Protein AF-A0A948C699-F1 (afdb_monomer_lite)

Sequence (175 aa):
MPLQRIGKEYSLTRERIRQIETQALMRFRRLIVGNEIYMEVLNEAKKILDSHGGFLREDILISKMVNKNIFKFSKQEIKLILVSDFDVTYLKRNKYLDKSFYLEPLYEDMLTKMVLVIAAYFEKRAKSQDLYEFIGYMKDSFAKDYKDVHYLKNDLFYVNFFESIREISVFDGKI

Structure (mmCIF, N/CA/C/O backbone):
data_AF-A0A948C699-F1
#
_entry.id   AF-A0A948C699-F1
#
loop_
_atom_site.group_PDB
_atom_site.id
_atom_site.type_symbol
_atom_site.label_atom_id
_atom_site.label_alt_id
_atom_site.label_comp_id
_atom_site.label_asym_id
_atom_site.label_entity_id
_atom_site.label_seq_id
_atom_site.pdbx_PDB_ins_code
_atom_site.Cartn_x
_atom_site.Cartn_y
_atom_site.Cartn_z
_atom_site.occupancy
_atom_site.B_iso_or_equiv
_atom_site.auth_seq_id
_atom_site.auth_comp_id
_atom_site.auth_asym_id
_atom_site.auth_atom_id
_atom_site.pdbx_PDB_model_num
ATOM 1 N N . MET A 1 1 ? -7.039 7.845 -16.434 1.00 48.16 1 MET A N 1
ATOM 2 C CA . MET A 1 1 ? -7.937 7.030 -17.279 1.00 48.16 1 MET A CA 1
ATOM 3 C C . MET A 1 1 ? -7.743 7.386 -18.756 1.00 48.16 1 MET A C 1
ATOM 5 O O . MET A 1 1 ? -8.454 8.260 -19.232 1.00 48.16 1 MET A O 1
ATOM 9 N N . PRO A 1 2 ? -6.783 6.766 -19.469 1.00 59.81 2 PRO A N 1
ATOM 10 C CA . PRO A 1 2 ? -6.605 6.966 -20.918 1.00 59.81 2 PRO A CA 1
ATOM 11 C C . PRO A 1 2 ? -7.184 5.819 -21.779 1.00 59.81 2 PRO A C 1
ATOM 13 O O . PRO A 1 2 ? -7.836 6.070 -22.786 1.00 59.81 2 PRO A O 1
ATOM 16 N N . LEU A 1 3 ? -7.043 4.557 -21.354 1.00 57.81 3 LEU A N 1
ATOM 17 C CA . LEU A 1 3 ? -7.300 3.378 -22.203 1.00 57.81 3 LEU A CA 1
ATOM 18 C C . LEU A 1 3 ? -8.780 3.096 -22.512 1.00 57.81 3 LEU A C 1
ATOM 20 O O . LEU A 1 3 ? -9.092 2.586 -23.581 1.00 57.81 3 LEU A O 1
ATOM 24 N N . GLN A 1 4 ? -9.715 3.494 -21.643 1.00 60.81 4 GLN A N 1
ATOM 25 C CA . GLN A 1 4 ? -11.153 3.397 -21.945 1.00 60.81 4 GLN A CA 1
ATOM 26 C C . GLN A 1 4 ? -11.598 4.327 -23.081 1.00 60.81 4 GLN A C 1
ATOM 28 O O . GLN A 1 4 ? -12.565 4.011 -23.767 1.00 60.81 4 GLN A O 1
ATOM 33 N N . ARG A 1 5 ? -10.926 5.472 -23.270 1.00 63.47 5 ARG A N 1
ATOM 34 C CA . ARG A 1 5 ? -11.235 6.395 -24.374 1.00 63.47 5 ARG A CA 1
ATOM 35 C C . ARG A 1 5 ? -10.766 5.808 -25.702 1.00 63.47 5 ARG A C 1
ATOM 37 O O . ARG A 1 5 ? -11.564 5.717 -26.624 1.00 63.47 5 ARG A O 1
ATOM 44 N N . ILE A 1 6 ? -9.544 5.276 -25.719 1.00 63.09 6 ILE A N 1
ATOM 45 C CA . ILE A 1 6 ? -8.982 4.527 -26.851 1.00 63.09 6 ILE A CA 1
ATOM 46 C C . ILE A 1 6 ? -9.883 3.331 -27.189 1.00 63.09 6 ILE A C 1
ATOM 48 O O . ILE A 1 6 ? -10.255 3.126 -28.335 1.00 63.09 6 ILE A O 1
ATOM 52 N N . GLY A 1 7 ? -10.342 2.576 -26.189 1.00 61.78 7 GLY A N 1
ATOM 53 C CA . GLY A 1 7 ? -11.255 1.460 -26.428 1.00 61.78 7 GLY A CA 1
ATOM 54 C C . GLY A 1 7 ? -12.555 1.847 -27.138 1.00 61.78 7 GLY A C 1
ATOM 55 O O . GLY A 1 7 ? -13.044 1.072 -27.949 1.00 61.78 7 GLY A O 1
ATOM 56 N N . LYS A 1 8 ? -13.089 3.051 -26.898 1.00 68.56 8 LYS A N 1
ATOM 57 C CA . LYS A 1 8 ? -14.262 3.544 -27.634 1.00 68.56 8 LYS A CA 1
ATOM 58 C C . LYS A 1 8 ? -13.930 3.899 -29.084 1.00 68.56 8 LYS A C 1
ATOM 60 O O . LYS A 1 8 ? -14.715 3.560 -29.958 1.00 68.56 8 LYS A O 1
ATOM 65 N N . GLU A 1 9 ? -12.781 4.527 -29.337 1.00 76.94 9 GLU A N 1
ATOM 66 C CA . GLU A 1 9 ? -12.325 4.858 -30.699 1.00 76.94 9 GLU A CA 1
ATOM 67 C C . GLU A 1 9 ? -12.076 3.605 -31.548 1.00 76.94 9 GLU A C 1
ATOM 69 O O . GLU A 1 9 ? -12.431 3.573 -32.721 1.00 76.94 9 GLU A O 1
ATOM 74 N N . TYR A 1 10 ? -11.537 2.542 -30.946 1.00 77.50 10 TYR A N 1
ATOM 75 C CA . TYR A 1 10 ? -11.226 1.285 -31.637 1.00 77.50 10 TYR A CA 1
ATOM 76 C C . TYR A 1 10 ? -12.320 0.208 -31.502 1.00 77.50 10 TYR A C 1
ATOM 78 O O . TYR A 1 10 ? -12.080 -0.950 -31.839 1.00 77.50 10 TYR A O 1
ATOM 86 N N . SER A 1 11 ? -13.512 0.551 -30.992 1.00 80.38 11 SER A N 1
ATOM 87 C CA . SER A 1 11 ? -14.618 -0.398 -30.736 1.00 80.38 11 SER A CA 1
ATOM 88 C C . SER A 1 11 ? -14.215 -1.640 -29.918 1.00 80.38 11 SER A C 1
ATOM 90 O O . SER A 1 11 ? -14.735 -2.740 -30.103 1.00 80.38 11 SER A O 1
ATOM 92 N N . LEU A 1 12 ? -13.271 -1.479 -28.991 1.00 81.12 12 LEU A N 1
ATOM 93 C CA . LEU A 1 12 ? -12.781 -2.544 -28.123 1.00 81.12 12 LEU A CA 1
ATOM 94 C C . LEU A 1 12 ? -13.636 -2.653 -26.859 1.00 81.12 12 LEU A C 1
ATOM 96 O O . LEU A 1 12 ? -13.941 -1.666 -26.184 1.00 81.12 12 LEU A O 1
ATOM 100 N N . THR A 1 13 ? -13.959 -3.887 -26.479 1.00 85.50 13 THR A N 1
ATOM 101 C CA . THR A 1 13 ? -14.645 -4.163 -25.213 1.00 85.50 13 THR A CA 1
ATOM 102 C C . THR A 1 13 ? -13.733 -3.873 -24.018 1.00 85.50 13 THR A C 1
ATOM 104 O O . THR A 1 13 ? -12.506 -3.938 -24.112 1.00 85.50 13 THR A O 1
ATOM 107 N N . ARG A 1 14 ? -14.325 -3.608 -22.843 1.00 81.62 14 ARG A N 1
ATOM 108 C CA . ARG A 1 14 ? -13.559 -3.445 -21.590 1.00 81.62 14 ARG A CA 1
ATOM 109 C C . ARG A 1 14 ? -12.670 -4.652 -21.292 1.00 81.62 14 ARG A C 1
ATOM 111 O O . ARG A 1 14 ? -11.540 -4.477 -20.848 1.00 81.62 14 ARG A O 1
ATOM 118 N N . GLU A 1 15 ? -13.170 -5.854 -21.567 1.00 82.81 15 GLU A N 1
ATOM 119 C CA . GLU A 1 15 ? -12.400 -7.084 -21.396 1.00 82.81 15 GLU A CA 1
ATOM 120 C C . GLU A 1 15 ? -11.206 -7.132 -22.353 1.00 82.81 15 GLU A C 1
ATOM 122 O O . GLU A 1 15 ? -10.095 -7.463 -21.944 1.00 82.81 15 GLU A O 1
ATOM 127 N N . ARG A 1 16 ? -11.383 -6.698 -23.606 1.00 84.69 16 ARG A N 1
ATOM 128 C CA . ARG A 1 16 ? -10.276 -6.630 -24.560 1.00 84.69 16 ARG A CA 1
ATOM 129 C C . ARG A 1 16 ? -9.199 -5.632 -24.132 1.00 84.69 16 ARG A C 1
ATOM 131 O O . ARG A 1 16 ? -8.015 -5.940 -24.240 1.00 84.69 16 ARG A O 1
ATOM 138 N N . ILE A 1 17 ? -9.592 -4.477 -23.595 1.00 84.56 17 ILE A N 1
ATOM 139 C CA . ILE A 1 17 ? -8.654 -3.492 -23.030 1.00 84.56 17 ILE A CA 1
ATOM 140 C C . ILE A 1 17 ? -7.865 -4.110 -21.867 1.00 84.56 17 ILE A C 1
ATOM 142 O O . ILE A 1 17 ? -6.640 -4.016 -21.843 1.00 84.56 17 ILE A O 1
ATOM 146 N N . ARG A 1 18 ? -8.543 -4.808 -20.947 1.00 84.19 18 ARG A N 1
ATOM 147 C CA . ARG A 1 18 ? -7.909 -5.483 -19.802 1.00 84.19 18 ARG A CA 1
ATOM 148 C C . ARG A 1 18 ? -6.891 -6.540 -20.241 1.00 84.19 18 ARG A C 1
ATOM 150 O O . ARG A 1 18 ? -5.819 -6.659 -19.645 1.00 84.19 18 ARG A O 1
ATOM 157 N N . GLN A 1 19 ? -7.210 -7.306 -21.283 1.00 86.31 19 GLN A N 1
ATOM 158 C CA . GLN A 1 19 ? -6.290 -8.286 -21.864 1.00 86.31 19 GLN A CA 1
ATOM 159 C C . GLN A 1 19 ? -5.039 -7.614 -22.436 1.00 86.31 19 GLN A C 1
ATOM 161 O O . GLN A 1 19 ? -3.933 -8.076 -22.165 1.00 86.31 19 GLN A O 1
ATOM 166 N N . ILE A 1 20 ? -5.200 -6.512 -23.176 1.00 86.94 20 ILE A N 1
ATOM 167 C CA . ILE A 1 20 ? -4.077 -5.740 -23.727 1.00 86.94 20 ILE A CA 1
ATOM 168 C C . ILE A 1 20 ? -3.192 -5.199 -22.600 1.00 86.94 20 ILE A C 1
ATOM 170 O O . ILE A 1 20 ? -1.979 -5.373 -22.658 1.00 86.94 20 ILE A O 1
ATOM 174 N N . GLU A 1 21 ? -3.780 -4.611 -21.553 1.00 84.44 21 GLU A N 1
ATOM 175 C CA . GLU A 1 21 ? -3.037 -4.132 -20.377 1.00 84.44 21 GLU A CA 1
ATOM 176 C C . GLU A 1 21 ? -2.232 -5.261 -19.723 1.00 84.44 21 GLU A C 1
ATOM 178 O O . GLU A 1 21 ? -1.042 -5.110 -19.454 1.00 84.44 21 GLU A O 1
ATOM 183 N N . THR A 1 22 ? -2.863 -6.421 -19.526 1.00 85.19 22 THR A N 1
ATOM 184 C CA . THR A 1 22 ? -2.221 -7.587 -18.905 1.00 85.19 22 THR A CA 1
ATOM 185 C C . THR A 1 22 ? -1.056 -8.096 -19.757 1.00 85.19 22 THR A C 1
ATOM 187 O O . THR A 1 22 ? 0.031 -8.354 -19.241 1.00 85.19 22 THR A O 1
ATOM 190 N N . GLN A 1 23 ? -1.245 -8.198 -21.076 1.00 87.94 23 GLN A N 1
ATOM 191 C CA . GLN A 1 23 ? -0.191 -8.615 -22.002 1.00 87.94 23 GLN A CA 1
ATOM 192 C C . GLN A 1 23 ? 0.954 -7.600 -22.074 1.00 87.94 23 GLN A C 1
ATOM 194 O O . GLN A 1 23 ? 2.117 -8.000 -22.131 1.00 87.94 23 GLN A O 1
ATOM 199 N N . ALA A 1 24 ? 0.645 -6.302 -22.059 1.00 86.44 24 ALA A N 1
ATOM 200 C CA . ALA A 1 24 ? 1.643 -5.240 -22.065 1.00 86.44 24 ALA A CA 1
ATOM 201 C C . ALA A 1 24 ? 2.511 -5.283 -20.799 1.00 86.44 24 ALA A C 1
ATOM 203 O O . ALA A 1 24 ? 3.735 -5.273 -20.915 1.00 86.44 24 ALA A O 1
ATOM 204 N N . LEU A 1 25 ? 1.899 -5.431 -19.617 1.00 86.50 25 LEU A N 1
ATOM 205 C CA . LEU A 1 25 ? 2.623 -5.574 -18.348 1.00 86.50 25 LEU A CA 1
ATOM 206 C C . LEU A 1 25 ? 3.514 -6.822 -18.339 1.00 86.50 25 LEU A C 1
ATOM 208 O O . LEU A 1 25 ? 4.686 -6.737 -17.983 1.00 86.50 25 LEU A O 1
ATOM 212 N N . MET A 1 26 ? 3.013 -7.970 -18.813 1.00 86.38 26 MET A N 1
ATOM 213 C CA . MET A 1 26 ? 3.824 -9.193 -18.911 1.00 86.38 26 MET A CA 1
ATOM 214 C C . MET A 1 26 ? 5.028 -9.033 -19.847 1.00 86.38 26 MET A C 1
ATOM 216 O O . MET A 1 26 ? 6.106 -9.549 -19.554 1.00 86.38 26 MET A O 1
ATOM 220 N N . ARG A 1 27 ? 4.865 -8.335 -20.978 1.00 86.81 27 ARG A N 1
ATOM 221 C CA . ARG A 1 27 ? 5.974 -8.051 -21.902 1.00 86.81 27 ARG A CA 1
ATOM 222 C C . ARG A 1 27 ? 6.983 -7.099 -21.276 1.00 86.81 27 ARG A C 1
ATOM 224 O O . ARG A 1 27 ? 8.172 -7.391 -21.315 1.00 86.81 27 ARG A O 1
ATOM 231 N N . PHE A 1 28 ? 6.512 -6.008 -20.680 1.00 86.88 28 PHE A N 1
ATOM 232 C CA . PHE A 1 28 ? 7.371 -5.021 -20.034 1.00 86.88 28 PHE A CA 1
ATOM 233 C C . PHE A 1 28 ? 8.189 -5.646 -18.904 1.00 86.88 28 PHE A C 1
ATOM 235 O O . PHE A 1 28 ? 9.397 -5.458 -18.824 1.00 86.88 28 PHE A O 1
ATOM 242 N N . ARG A 1 29 ? 7.563 -6.513 -18.112 1.00 85.12 29 ARG A N 1
ATOM 243 C CA . ARG A 1 29 ? 8.246 -7.265 -17.068 1.00 85.12 29 ARG A CA 1
ATOM 244 C C . ARG A 1 29 ? 9.397 -8.127 -17.595 1.00 85.12 29 ARG A C 1
ATOM 246 O O . ARG A 1 29 ? 10.464 -8.138 -16.995 1.00 85.12 29 ARG A O 1
ATOM 253 N N . ARG A 1 30 ? 9.223 -8.815 -18.730 1.00 86.81 30 ARG A N 1
ATOM 254 C CA . ARG A 1 30 ? 10.315 -9.590 -19.357 1.00 86.81 30 ARG A CA 1
ATOM 255 C C . ARG A 1 30 ? 11.484 -8.714 -19.813 1.00 86.81 30 ARG A C 1
ATOM 257 O O . ARG A 1 30 ? 12.588 -9.226 -19.906 1.00 86.81 30 ARG A O 1
ATOM 264 N N . LEU A 1 31 ? 11.239 -7.436 -20.107 1.00 85.06 31 LEU A N 1
ATOM 265 C CA . LEU A 1 31 ? 12.280 -6.476 -20.488 1.00 85.06 31 LEU A CA 1
ATOM 266 C C . LEU A 1 31 ? 13.020 -5.900 -19.272 1.00 85.06 31 LEU A C 1
ATOM 268 O O . LEU A 1 31 ? 14.182 -5.528 -19.393 1.00 85.06 31 LEU A O 1
ATOM 272 N N . ILE A 1 32 ? 12.350 -5.817 -18.118 1.00 85.75 32 ILE A N 1
ATOM 273 C CA . ILE A 1 32 ? 12.956 -5.371 -16.856 1.00 85.75 32 ILE A CA 1
ATOM 274 C C . ILE A 1 32 ? 13.897 -6.435 -16.287 1.00 85.75 32 ILE A C 1
ATOM 276 O O . ILE A 1 32 ? 14.978 -6.105 -15.802 1.00 85.75 32 ILE A O 1
ATOM 280 N N . VAL A 1 33 ? 13.492 -7.708 -16.330 1.00 81.94 33 VAL A N 1
ATOM 281 C CA . VAL A 1 33 ? 14.297 -8.805 -15.779 1.00 81.94 33 VAL A CA 1
ATOM 282 C C . VAL A 1 33 ? 15.643 -8.871 -16.506 1.00 81.94 33 VAL A C 1
ATOM 284 O O . VAL A 1 33 ? 15.693 -9.068 -17.717 1.00 81.94 33 VAL A O 1
ATOM 287 N N . GLY A 1 34 ? 16.732 -8.717 -15.750 1.00 80.12 34 GLY A N 1
ATOM 288 C CA . GLY A 1 34 ? 18.101 -8.713 -16.276 1.00 80.12 34 GLY A CA 1
ATOM 289 C C . GLY A 1 34 ? 18.640 -7.332 -16.662 1.00 80.12 34 GLY A C 1
ATOM 290 O O . GLY A 1 34 ? 19.795 -7.234 -17.062 1.00 80.12 34 GLY A O 1
ATOM 291 N N . ASN A 1 35 ? 17.852 -6.265 -16.518 1.00 90.06 35 ASN A N 1
ATOM 292 C CA . ASN A 1 35 ? 18.329 -4.896 -16.682 1.00 90.06 35 ASN A CA 1
ATOM 293 C C . ASN A 1 35 ? 18.574 -4.250 -15.310 1.00 90.06 35 ASN A C 1
ATOM 295 O O . ASN A 1 35 ? 17.641 -4.020 -14.538 1.00 90.06 35 ASN A O 1
ATOM 299 N N . GLU A 1 36 ? 19.840 -3.948 -15.027 1.00 91.25 36 GLU A N 1
ATOM 300 C CA . GLU A 1 36 ? 20.312 -3.471 -13.721 1.00 91.25 36 GLU A CA 1
ATOM 301 C C . GLU A 1 36 ? 19.597 -2.201 -13.253 1.00 91.25 36 GLU A C 1
ATOM 303 O O . GLU A 1 36 ? 19.138 -2.147 -12.116 1.00 91.25 36 GLU A O 1
ATOM 308 N N . ILE A 1 37 ? 19.396 -1.225 -14.143 1.00 91.38 37 ILE A N 1
ATOM 309 C CA . ILE A 1 37 ? 18.775 0.062 -13.801 1.00 91.38 37 ILE A CA 1
ATOM 310 C C . ILE A 1 37 ? 17.347 -0.143 -13.282 1.00 91.38 37 ILE A C 1
ATOM 312 O O . ILE A 1 37 ? 16.950 0.444 -12.276 1.00 91.38 37 ILE A O 1
ATOM 316 N N . TYR A 1 38 ? 16.551 -0.982 -13.949 1.00 91.62 38 TYR A N 1
ATOM 317 C CA . TYR A 1 38 ? 15.188 -1.255 -13.492 1.00 91.62 38 TYR A CA 1
ATOM 318 C C . TYR A 1 38 ? 15.176 -2.072 -12.195 1.00 91.62 38 TYR A C 1
ATOM 320 O O . TYR A 1 38 ? 14.350 -1.813 -11.321 1.00 91.62 38 TYR A O 1
ATOM 328 N N . MET A 1 39 ? 16.106 -3.018 -12.034 1.00 91.31 39 MET A N 1
ATOM 329 C CA . MET A 1 39 ? 16.240 -3.784 -10.792 1.00 91.31 39 MET A CA 1
ATOM 330 C C . MET A 1 39 ? 16.631 -2.892 -9.606 1.00 91.31 39 MET A C 1
ATOM 332 O O . MET A 1 39 ? 16.115 -3.078 -8.505 1.00 91.31 39 MET A O 1
ATOM 336 N N . GLU A 1 40 ? 17.478 -1.883 -9.815 1.00 93.62 40 GLU A N 1
ATOM 337 C CA . GLU A 1 40 ? 17.812 -0.885 -8.795 1.00 93.62 40 GLU A CA 1
ATOM 338 C C . GLU A 1 40 ? 16.596 -0.056 -8.373 1.00 93.62 40 GLU A C 1
ATOM 340 O O . GLU A 1 40 ? 16.390 0.144 -7.175 1.00 93.62 40 GLU A O 1
ATOM 345 N N . VAL A 1 41 ? 15.743 0.357 -9.321 1.00 94.75 41 VAL A N 1
ATOM 346 C CA . VAL A 1 41 ? 14.468 1.036 -9.013 1.00 94.75 41 VAL A CA 1
ATOM 347 C C . VAL A 1 41 ? 13.593 0.165 -8.109 1.00 94.75 41 VAL A C 1
ATOM 349 O O . VAL A 1 41 ? 13.049 0.656 -7.119 1.00 94.75 41 VAL A O 1
ATOM 352 N N . LEU A 1 42 ? 13.467 -1.127 -8.421 1.00 94.62 42 LEU A N 1
ATOM 353 C CA . LEU A 1 42 ? 12.662 -2.066 -7.635 1.00 94.62 42 LEU A CA 1
ATOM 354 C C . LEU A 1 42 ? 13.237 -2.284 -6.236 1.00 94.62 42 LEU A C 1
ATOM 356 O O . LEU A 1 42 ? 12.508 -2.213 -5.247 1.00 94.62 42 LEU A O 1
ATOM 360 N N . ASN A 1 43 ? 14.547 -2.497 -6.137 1.00 95.12 43 ASN A N 1
ATOM 361 C CA . ASN A 1 43 ? 15.228 -2.669 -4.858 1.00 95.12 43 ASN A CA 1
ATOM 362 C C . ASN A 1 43 ? 15.096 -1.425 -3.977 1.00 95.12 43 ASN A C 1
ATOM 364 O O . ASN A 1 43 ? 14.893 -1.534 -2.768 1.00 95.12 43 ASN A O 1
ATOM 368 N N . GLU A 1 44 ? 15.176 -0.240 -4.573 1.00 96.75 44 GLU A N 1
ATOM 369 C CA . GLU A 1 44 ? 15.014 1.013 -3.849 1.00 96.75 44 GLU A CA 1
ATOM 370 C C . GLU A 1 44 ? 13.573 1.211 -3.359 1.00 96.75 44 GLU A C 1
ATOM 372 O O . GLU A 1 44 ? 13.352 1.579 -2.204 1.00 96.75 44 GLU A O 1
ATOM 377 N N . ALA A 1 45 ? 12.580 0.873 -4.182 1.00 97.50 45 ALA A N 1
ATOM 378 C CA . ALA A 1 45 ? 11.183 0.904 -3.765 1.00 97.50 45 ALA A CA 1
ATOM 379 C C . ALA A 1 45 ? 10.893 -0.070 -2.614 1.00 97.50 45 ALA A C 1
ATOM 381 O O . ALA A 1 45 ? 10.188 0.305 -1.677 1.00 97.50 45 ALA A O 1
ATOM 382 N N . LYS A 1 46 ? 11.477 -1.277 -2.637 1.00 97.81 46 LYS A N 1
ATOM 383 C CA . LYS A 1 46 ? 11.373 -2.250 -1.536 1.00 97.81 46 LYS A CA 1
ATOM 384 C C . LYS A 1 46 ? 11.963 -1.696 -0.244 1.00 97.81 46 LYS A C 1
ATOM 386 O O . LYS A 1 46 ? 11.295 -1.741 0.779 1.00 97.81 46 LYS A O 1
ATOM 391 N N . LYS A 1 47 ? 13.155 -1.088 -0.287 1.00 97.62 47 LYS A N 1
ATOM 392 C CA . LYS A 1 47 ? 13.767 -0.434 0.889 1.00 97.62 47 LYS A CA 1
ATOM 393 C C . LYS A 1 47 ? 12.890 0.686 1.451 1.00 97.62 47 LYS A C 1
ATOM 395 O O . LYS A 1 47 ? 12.747 0.822 2.667 1.00 97.62 47 LYS A O 1
ATOM 400 N N . ILE A 1 48 ? 12.299 1.504 0.578 1.00 97.81 48 ILE A N 1
ATOM 401 C CA . ILE A 1 48 ? 11.385 2.566 1.006 1.00 97.81 48 ILE A CA 1
ATOM 402 C C . ILE A 1 48 ? 10.129 1.967 1.638 1.00 97.81 48 ILE A C 1
ATOM 404 O O . ILE A 1 48 ? 9.765 2.392 2.726 1.00 97.81 48 ILE A O 1
ATOM 408 N N . LEU A 1 49 ? 9.486 0.982 1.011 1.00 98.25 49 LEU A N 1
ATOM 409 C CA . LEU A 1 49 ? 8.315 0.323 1.591 1.00 98.25 49 LEU A CA 1
ATOM 410 C C . LEU A 1 49 ? 8.641 -0.308 2.946 1.00 98.25 49 LEU A C 1
ATOM 412 O O . LEU A 1 49 ? 7.953 -0.021 3.920 1.00 98.25 49 LEU A O 1
ATOM 416 N N . ASP A 1 50 ? 9.714 -1.088 3.029 1.00 97.94 50 ASP A N 1
ATOM 417 C CA . ASP A 1 50 ? 10.125 -1.794 4.243 1.00 97.94 50 ASP A CA 1
ATOM 418 C C . ASP A 1 50 ? 10.372 -0.826 5.414 1.00 97.94 50 ASP A C 1
ATOM 420 O O . ASP A 1 50 ? 9.776 -0.958 6.486 1.00 97.94 50 ASP A O 1
ATOM 424 N N . SER A 1 51 ? 11.124 0.255 5.167 1.00 97.25 51 SER A N 1
ATOM 425 C CA . SER A 1 51 ? 11.355 1.324 6.157 1.00 97.25 51 SER A CA 1
ATOM 426 C C . SER A 1 51 ? 10.091 2.089 6.578 1.00 97.25 51 SER A C 1
ATOM 428 O O . SER A 1 51 ? 10.113 2.786 7.590 1.00 97.25 51 SER A O 1
ATOM 430 N N . HIS A 1 52 ? 8.986 1.953 5.840 1.00 97.94 52 HIS A N 1
ATOM 431 C CA . HIS A 1 52 ? 7.692 2.582 6.125 1.00 97.94 52 HIS A CA 1
ATOM 432 C C . HIS A 1 52 ? 6.632 1.565 6.589 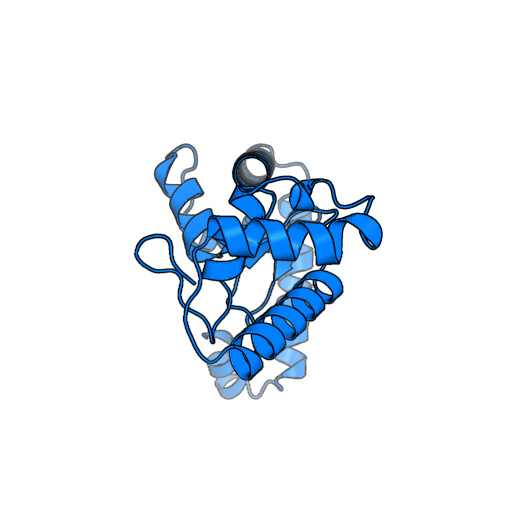1.00 97.94 52 HIS A C 1
ATOM 434 O O . HIS A 1 52 ? 5.435 1.849 6.556 1.00 97.94 52 HIS A O 1
ATOM 440 N N . GLY A 1 53 ? 7.054 0.385 7.051 1.00 97.75 53 GLY A N 1
ATOM 441 C CA . GLY A 1 53 ? 6.143 -0.645 7.556 1.00 97.75 53 GLY A CA 1
ATOM 442 C C . GLY A 1 53 ? 5.480 -1.470 6.453 1.00 97.75 53 GLY A C 1
ATOM 443 O O . GLY A 1 53 ? 4.389 -1.993 6.647 1.00 97.75 53 GLY A O 1
ATOM 444 N N . GLY A 1 54 ? 6.112 -1.564 5.287 1.00 98.06 54 GLY A N 1
ATOM 445 C CA . GLY A 1 54 ? 5.690 -2.436 4.196 1.00 98.06 54 GLY A CA 1
ATOM 446 C C . GLY A 1 54 ? 4.491 -1.933 3.398 1.00 98.06 54 GLY A C 1
ATOM 447 O O . GLY A 1 54 ? 4.055 -2.645 2.502 1.00 98.06 54 GLY A O 1
ATOM 448 N N . PHE A 1 55 ? 3.956 -0.738 3.676 1.00 98.50 55 PHE A N 1
ATOM 449 C CA . PHE A 1 55 ? 2.762 -0.203 3.017 1.00 98.50 55 PHE A CA 1
ATOM 450 C C . PHE A 1 55 ? 2.865 1.307 2.789 1.00 98.50 55 PHE A C 1
ATOM 452 O O . PHE A 1 55 ? 3.135 2.064 3.719 1.00 98.50 55 PHE A O 1
ATOM 459 N N . LEU A 1 56 ? 2.594 1.767 1.565 1.00 98.50 56 LEU A N 1
ATOM 460 C CA . LEU A 1 56 ? 2.494 3.191 1.231 1.00 98.50 56 LEU A CA 1
ATOM 461 C C . LEU A 1 56 ? 1.463 3.430 0.130 1.00 98.50 56 LEU A C 1
ATOM 463 O O . LEU A 1 56 ? 1.332 2.635 -0.800 1.00 98.50 56 LEU A O 1
ATOM 467 N N . ARG A 1 57 ? 0.803 4.590 0.158 1.00 98.06 57 ARG A N 1
ATOM 468 C CA . ARG A 1 57 ? 0.011 5.061 -0.986 1.00 98.06 57 ARG A CA 1
ATOM 469 C C . ARG A 1 57 ? 0.877 5.259 -2.235 1.00 98.06 57 ARG A C 1
ATOM 471 O O . ARG A 1 57 ? 2.053 5.616 -2.150 1.00 98.06 57 ARG A O 1
ATOM 478 N N . GLU A 1 58 ? 0.267 5.070 -3.406 1.00 98.12 58 GLU A N 1
ATOM 479 C CA . GLU A 1 58 ? 0.908 5.181 -4.725 1.00 98.12 58 GLU A CA 1
ATOM 480 C C . GLU A 1 58 ? 1.630 6.521 -4.901 1.00 98.12 58 GLU A C 1
ATOM 482 O O . GLU A 1 58 ? 2.794 6.565 -5.297 1.00 98.12 58 GLU A O 1
ATOM 487 N N . ASP A 1 59 ? 0.936 7.617 -4.611 1.00 97.44 59 ASP A N 1
ATOM 488 C CA . ASP A 1 59 ? 1.452 8.973 -4.756 1.00 97.44 59 ASP A CA 1
ATOM 489 C C . ASP A 1 59 ? 2.625 9.249 -3.812 1.00 97.44 59 ASP A C 1
ATOM 491 O O . ASP A 1 59 ? 3.603 9.884 -4.220 1.00 97.44 59 ASP A O 1
ATOM 495 N N . ILE A 1 60 ? 2.565 8.725 -2.587 1.00 97.94 60 ILE A N 1
ATOM 496 C CA . ILE A 1 60 ? 3.617 8.877 -1.580 1.00 97.94 60 ILE A CA 1
ATOM 497 C C . ILE A 1 60 ? 4.875 8.095 -1.968 1.00 97.94 60 ILE A C 1
ATOM 499 O O . ILE A 1 60 ? 5.963 8.675 -1.974 1.00 97.94 60 ILE A O 1
ATOM 503 N N . LEU A 1 61 ? 4.752 6.816 -2.347 1.00 98.19 61 LEU A N 1
ATOM 504 C CA . LEU A 1 61 ? 5.906 6.011 -2.766 1.00 98.19 61 LEU A CA 1
ATOM 505 C C . LEU A 1 61 ? 6.575 6.602 -4.014 1.00 98.19 61 LEU A C 1
ATOM 507 O O . LEU A 1 61 ? 7.788 6.803 -4.021 1.00 98.19 61 LEU A O 1
ATOM 511 N N . ILE A 1 62 ? 5.796 6.949 -5.045 1.00 97.44 62 ILE A N 1
ATOM 512 C CA . ILE A 1 62 ? 6.336 7.548 -6.276 1.00 97.44 62 ILE A CA 1
ATOM 513 C C . ILE A 1 62 ? 7.041 8.872 -5.969 1.00 97.44 62 ILE A C 1
ATOM 515 O O . ILE A 1 62 ? 8.117 9.135 -6.504 1.00 97.44 62 ILE A O 1
ATOM 519 N N . SER A 1 63 ? 6.465 9.708 -5.103 1.00 96.81 63 SER A N 1
ATOM 520 C CA . SER A 1 63 ? 7.091 10.979 -4.726 1.00 96.81 63 SER A CA 1
ATOM 521 C C . SER A 1 63 ? 8.403 10.759 -3.974 1.00 96.81 63 SER A C 1
ATOM 523 O O . SER A 1 63 ? 9.386 11.424 -4.285 1.00 96.81 63 SER A O 1
ATOM 525 N N . LYS A 1 64 ? 8.471 9.785 -3.055 1.00 96.94 64 LYS A N 1
ATOM 526 C CA . LYS A 1 64 ? 9.724 9.411 -2.374 1.00 96.94 64 LYS A CA 1
ATOM 527 C C . LYS A 1 64 ? 10.788 8.923 -3.365 1.00 96.94 64 LYS A C 1
ATOM 529 O O . LYS A 1 64 ? 11.931 9.360 -3.269 1.00 96.94 64 LYS A O 1
ATOM 534 N N . MET A 1 65 ? 10.409 8.096 -4.341 1.00 96.44 65 MET A N 1
ATOM 535 C CA . MET A 1 65 ? 11.314 7.611 -5.393 1.00 96.44 65 MET A CA 1
ATOM 536 C C . MET A 1 65 ? 11.878 8.750 -6.251 1.00 96.44 65 MET A C 1
ATOM 538 O O . MET A 1 65 ? 13.083 8.810 -6.481 1.00 96.44 65 MET A O 1
ATOM 542 N N . VAL A 1 66 ? 11.025 9.683 -6.689 1.00 94.62 66 VAL A N 1
ATOM 543 C CA . VAL A 1 66 ? 11.460 10.848 -7.479 1.00 94.62 66 VAL A CA 1
ATOM 544 C C . VAL A 1 66 ? 12.344 11.780 -6.655 1.00 94.62 66 VAL A C 1
ATOM 546 O O . VAL A 1 66 ? 13.373 12.232 -7.145 1.00 94.62 66 VAL A O 1
ATOM 549 N N . ASN A 1 67 ? 11.985 12.038 -5.396 1.00 93.62 67 ASN A N 1
ATOM 550 C CA . ASN A 1 67 ? 12.723 12.963 -4.535 1.00 93.62 67 ASN A CA 1
ATOM 551 C C . ASN A 1 67 ? 14.124 12.459 -4.175 1.00 93.62 67 ASN A C 1
ATOM 553 O O . ASN A 1 67 ? 14.995 13.273 -3.879 1.00 93.62 67 ASN A O 1
ATOM 557 N N . LYS A 1 68 ? 14.370 11.143 -4.228 1.00 90.06 68 LYS A N 1
ATOM 558 C CA . LYS A 1 68 ? 15.732 10.607 -4.116 1.00 90.06 68 LYS A CA 1
ATOM 559 C C . LYS A 1 68 ? 16.631 11.038 -5.277 1.00 90.06 68 LYS A C 1
ATOM 561 O O . LYS A 1 68 ? 17.842 11.076 -5.103 1.00 90.06 68 LYS A O 1
ATOM 566 N N . ASN A 1 69 ? 16.052 11.366 -6.436 1.00 86.31 69 ASN A N 1
ATOM 567 C CA . ASN A 1 69 ? 16.754 11.841 -7.630 1.00 86.31 69 ASN A CA 1
ATOM 568 C C . ASN A 1 69 ? 17.904 10.918 -8.093 1.00 86.31 69 ASN A C 1
ATOM 570 O O . ASN A 1 69 ? 18.890 11.371 -8.667 1.00 86.31 69 ASN A O 1
ATOM 574 N N . ILE A 1 70 ? 17.778 9.614 -7.824 1.00 87.81 70 ILE A N 1
ATOM 575 C CA . ILE A 1 70 ? 18.756 8.586 -8.221 1.00 87.81 70 ILE A CA 1
ATOM 576 C C . ILE A 1 70 ? 18.510 8.146 -9.672 1.00 87.81 70 ILE A C 1
ATOM 578 O O . ILE A 1 70 ? 19.438 7.788 -10.391 1.00 87.81 70 ILE A O 1
ATOM 582 N N . PHE A 1 71 ? 17.256 8.212 -10.129 1.00 88.50 71 PHE A N 1
ATOM 583 C CA . PHE A 1 71 ? 16.826 7.671 -11.415 1.00 88.50 71 PHE A CA 1
ATOM 584 C C . PHE A 1 71 ? 16.348 8.776 -12.358 1.00 88.50 71 PHE A C 1
ATOM 586 O O . PHE A 1 71 ? 15.640 9.691 -11.947 1.00 88.50 71 PHE A O 1
ATOM 593 N N . LYS A 1 72 ? 16.654 8.649 -13.654 1.00 89.31 72 LYS A N 1
ATOM 594 C CA . LYS A 1 72 ? 16.188 9.571 -14.710 1.00 89.31 72 LYS A CA 1
ATOM 595 C C . LYS A 1 72 ? 14.806 9.196 -15.266 1.00 89.31 72 LYS A C 1
ATOM 597 O O . LYS A 1 72 ? 14.549 9.386 -16.450 1.00 89.31 72 LYS A O 1
ATOM 602 N N . PHE A 1 73 ? 13.938 8.637 -14.427 1.00 92.50 73 PHE A N 1
ATOM 603 C CA . PHE A 1 73 ? 12.587 8.228 -14.807 1.00 92.50 73 PHE A CA 1
ATOM 604 C C . PHE A 1 73 ? 11.549 9.245 -14.332 1.00 92.50 73 PHE A C 1
ATOM 606 O O . PHE A 1 73 ? 11.608 9.763 -13.216 1.00 92.50 73 PHE A O 1
ATOM 613 N N . SER A 1 74 ? 10.551 9.491 -15.170 1.00 93.75 74 SER A N 1
ATOM 614 C CA . SER A 1 74 ? 9.335 10.213 -14.810 1.00 93.75 74 SER A CA 1
ATOM 615 C C . SER A 1 74 ? 8.503 9.445 -13.776 1.00 93.75 74 SER A C 1
ATOM 617 O O . SER A 1 74 ? 8.635 8.232 -13.592 1.00 93.75 74 SER A O 1
ATOM 619 N N . LYS A 1 75 ? 7.555 10.141 -13.133 1.00 94.56 75 LYS A N 1
ATOM 620 C CA . LYS A 1 75 ? 6.590 9.528 -12.199 1.00 94.56 75 LYS A CA 1
ATOM 621 C C . LYS A 1 75 ? 5.833 8.356 -12.835 1.00 94.56 75 LYS A C 1
ATOM 623 O O . LYS A 1 75 ? 5.555 7.362 -12.168 1.00 94.56 75 LYS A O 1
ATOM 628 N N . GLN A 1 76 ? 5.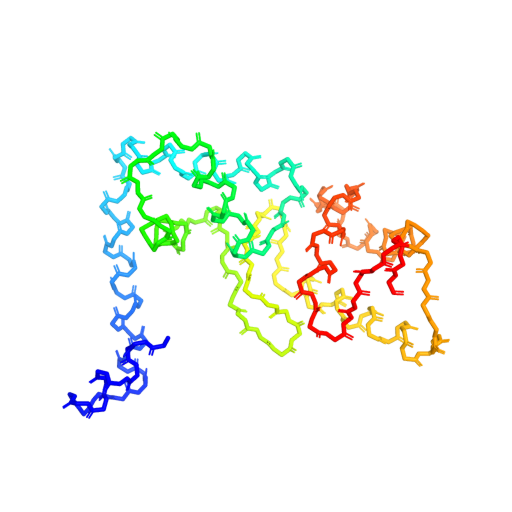483 8.478 -14.114 1.00 92.81 76 GLN A N 1
ATOM 629 C CA . GLN A 1 76 ? 4.742 7.473 -14.870 1.00 92.81 76 GLN A CA 1
ATOM 630 C C . GLN A 1 76 ? 5.603 6.246 -15.181 1.00 92.81 76 GLN A C 1
ATOM 632 O O . GLN A 1 76 ? 5.108 5.128 -15.061 1.00 92.81 76 GLN A O 1
ATOM 637 N N . GLU A 1 77 ? 6.872 6.445 -15.538 1.00 92.44 77 GLU A N 1
ATOM 638 C CA . GLU A 1 77 ? 7.818 5.349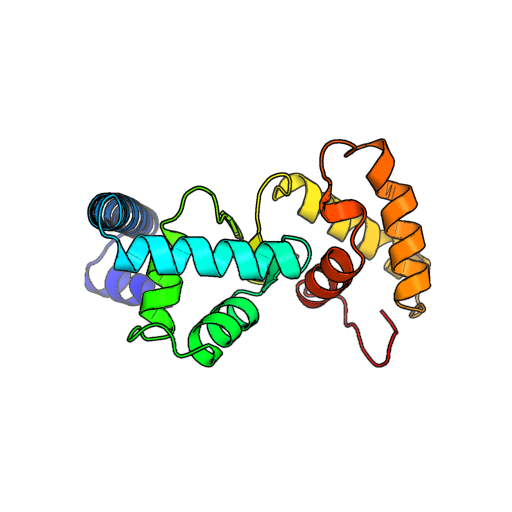 -15.777 1.00 92.44 77 GLU A CA 1
ATOM 639 C C . GLU A 1 77 ? 8.114 4.589 -14.488 1.00 92.44 77 GLU A C 1
ATOM 641 O O . GLU A 1 77 ? 7.984 3.368 -14.474 1.00 92.44 77 GLU A O 1
ATOM 646 N N . ILE A 1 78 ? 8.385 5.296 -13.382 1.00 94.94 78 ILE A N 1
ATOM 647 C CA . ILE A 1 78 ? 8.557 4.671 -12.061 1.00 94.94 78 ILE A CA 1
ATOM 648 C C . ILE A 1 78 ? 7.325 3.839 -11.726 1.00 94.94 78 ILE A C 1
ATOM 650 O O . ILE A 1 78 ? 7.444 2.655 -11.435 1.00 94.94 78 ILE A O 1
ATOM 654 N N . LYS A 1 79 ? 6.123 4.414 -11.841 1.00 94.94 79 LYS A N 1
ATOM 655 C CA . LYS A 1 79 ? 4.885 3.672 -11.599 1.00 94.94 79 LYS A CA 1
ATOM 656 C C . LYS A 1 79 ? 4.789 2.401 -12.446 1.00 94.94 79 LYS A C 1
ATOM 658 O O . LYS A 1 79 ? 4.393 1.363 -11.924 1.00 94.94 79 LYS A O 1
ATOM 663 N N . LEU A 1 80 ? 5.099 2.483 -13.739 1.00 92.38 80 LEU A N 1
ATOM 664 C CA . LEU A 1 80 ? 5.028 1.335 -14.641 1.00 92.38 80 LEU A CA 1
ATOM 665 C C . LEU A 1 80 ? 6.013 0.235 -14.226 1.00 92.38 80 LEU A C 1
ATOM 667 O O . LEU A 1 80 ? 5.637 -0.936 -14.237 1.00 92.38 80 LEU A O 1
ATOM 671 N N . ILE A 1 81 ? 7.231 0.611 -13.823 1.00 93.38 81 ILE A N 1
ATOM 672 C CA . ILE A 1 81 ? 8.243 -0.311 -13.291 1.00 93.38 81 ILE A CA 1
ATOM 673 C C . ILE A 1 81 ? 7.709 -1.013 -12.040 1.00 93.38 81 ILE A C 1
ATOM 675 O O . ILE A 1 81 ? 7.682 -2.239 -12.011 1.00 93.38 81 ILE A O 1
ATOM 679 N N . LEU A 1 82 ? 7.194 -0.258 -11.063 1.00 94.75 82 LEU A N 1
ATOM 680 C CA . LEU A 1 82 ? 6.692 -0.817 -9.801 1.00 94.75 82 LEU A CA 1
ATOM 681 C C . LEU A 1 82 ? 5.487 -1.746 -9.994 1.00 94.75 82 LEU A C 1
ATOM 683 O O . LEU A 1 82 ? 5.449 -2.826 -9.425 1.00 94.75 82 LEU A O 1
ATOM 687 N N . VAL A 1 83 ? 4.510 -1.361 -10.822 1.00 92.88 83 VAL A N 1
ATOM 688 C CA . VAL A 1 83 ? 3.315 -2.190 -11.101 1.00 92.88 83 VAL A CA 1
ATOM 689 C C . VAL A 1 83 ? 3.669 -3.487 -11.844 1.00 92.88 83 VAL A C 1
ATOM 691 O O . VAL A 1 83 ? 2.864 -4.416 -11.885 1.00 92.88 83 VAL A O 1
ATOM 694 N N . SER A 1 84 ? 4.854 -3.547 -12.451 1.00 88.81 84 SER A N 1
ATOM 695 C CA . SER A 1 84 ? 5.331 -4.716 -13.189 1.00 88.81 84 SER A CA 1
ATOM 696 C C . SER A 1 84 ? 6.188 -5.657 -12.342 1.00 88.81 84 SER A C 1
ATOM 698 O O . SER A 1 84 ? 6.608 -6.690 -12.863 1.00 88.81 84 SER A O 1
ATOM 700 N N . ASP A 1 85 ? 6.463 -5.321 -11.081 1.00 87.12 85 ASP A N 1
ATOM 701 C CA . ASP A 1 85 ? 7.203 -6.180 -10.157 1.00 87.12 85 ASP A CA 1
ATOM 702 C C . ASP A 1 85 ? 6.335 -7.309 -9.593 1.00 87.12 85 ASP A C 1
ATOM 704 O O . ASP A 1 85 ? 5.106 -7.261 -9.644 1.00 87.12 85 ASP A O 1
ATOM 708 N N . PHE A 1 86 ? 6.990 -8.338 -9.058 1.00 80.19 86 PHE A N 1
ATOM 709 C CA . PHE A 1 86 ? 6.313 -9.402 -8.323 1.00 80.19 86 PHE A CA 1
ATOM 710 C C . PHE A 1 86 ? 6.295 -9.197 -6.816 1.00 80.19 86 PHE A C 1
ATOM 712 O O . PHE A 1 86 ? 5.303 -9.543 -6.184 1.00 80.19 86 PHE A O 1
ATOM 719 N N . ASP A 1 87 ? 7.371 -8.658 -6.252 1.00 88.50 87 ASP A N 1
ATOM 720 C CA . ASP A 1 87 ? 7.520 -8.605 -4.798 1.00 88.50 87 ASP A CA 1
ATOM 721 C C . ASP A 1 87 ? 6.900 -7.317 -4.229 1.00 88.50 87 ASP A C 1
ATOM 723 O O . ASP A 1 87 ? 6.489 -7.266 -3.071 1.00 88.50 87 ASP A O 1
ATOM 727 N N . VAL A 1 88 ? 6.806 -6.265 -5.048 1.00 94.62 88 VAL A N 1
ATOM 728 C CA . VAL A 1 88 ? 6.041 -5.049 -4.763 1.00 94.62 88 VAL A CA 1
ATOM 729 C C . VAL A 1 88 ? 4.628 -5.206 -5.316 1.00 94.62 88 VAL A C 1
ATOM 731 O O . VAL A 1 88 ? 4.377 -5.040 -6.511 1.00 94.62 88 VAL A O 1
ATOM 734 N N . THR A 1 89 ? 3.671 -5.484 -4.435 1.00 96.12 89 THR A N 1
ATOM 735 C CA . THR A 1 89 ? 2.280 -5.687 -4.841 1.00 96.12 89 THR A CA 1
ATOM 736 C C . THR A 1 89 ? 1.547 -4.358 -4.977 1.00 96.12 89 THR A C 1
ATOM 738 O O . THR A 1 89 ? 1.594 -3.505 -4.091 1.00 96.12 89 THR A O 1
ATOM 741 N N . TYR A 1 90 ? 0.827 -4.179 -6.087 1.00 96.38 90 TYR A N 1
ATOM 742 C CA . TYR A 1 90 ? 0.020 -2.989 -6.342 1.00 96.38 90 TYR A CA 1
ATOM 743 C C . TYR A 1 90 ? -1.449 -3.191 -5.953 1.00 96.38 90 TYR A C 1
ATOM 745 O O . TYR A 1 90 ? -2.184 -3.938 -6.605 1.00 96.38 90 TYR A O 1
ATOM 753 N N . LEU A 1 91 ? -1.906 -2.447 -4.945 1.00 96.38 91 LEU A N 1
ATOM 754 C CA . LEU A 1 91 ? -3.312 -2.350 -4.574 1.00 96.38 91 LEU A CA 1
ATOM 755 C C . LEU A 1 91 ? -4.025 -1.350 -5.488 1.00 96.38 91 LEU A C 1
ATOM 757 O O . LEU A 1 91 ? -3.784 -0.137 -5.448 1.00 96.38 91 LEU A O 1
ATOM 761 N N . LYS A 1 92 ? -4.962 -1.848 -6.297 1.00 94.00 92 LYS A N 1
ATOM 762 C CA . LYS A 1 92 ? -5.867 -0.977 -7.053 1.00 94.00 92 LYS A CA 1
ATOM 763 C C . LYS A 1 92 ? -6.841 -0.303 -6.092 1.00 94.00 92 LYS A C 1
ATOM 765 O O . LYS A 1 92 ? -7.327 -0.920 -5.152 1.00 94.00 92 LYS A O 1
ATOM 770 N N . ARG A 1 93 ? -7.210 0.941 -6.407 1.00 93.62 93 ARG A N 1
ATOM 771 C CA . ARG A 1 93 ? -8.283 1.642 -5.692 1.00 93.62 93 ARG A CA 1
ATOM 772 C C . ARG A 1 93 ? -9.541 0.782 -5.655 1.00 93.62 93 ARG A C 1
ATOM 774 O O . ARG A 1 93 ? -10.021 0.360 -6.711 1.00 93.62 93 ARG A O 1
ATOM 781 N N . ASN A 1 94 ? -10.108 0.629 -4.471 1.00 93.69 94 ASN A N 1
ATOM 782 C CA . ASN A 1 94 ? -11.386 -0.033 -4.274 1.00 93.69 94 ASN A CA 1
ATOM 783 C C . ASN A 1 94 ? -12.325 0.867 -3.445 1.00 93.69 94 ASN A C 1
ATOM 785 O O . ASN A 1 94 ? -12.131 2.087 -3.350 1.00 93.69 94 ASN A O 1
ATOM 789 N N . LYS A 1 95 ? -13.424 0.304 -2.936 1.00 94.00 95 LYS A N 1
ATOM 790 C CA . LYS A 1 95 ? -14.397 1.076 -2.151 1.00 94.00 95 LYS A CA 1
ATOM 791 C C . LYS A 1 95 ? -13.839 1.540 -0.798 1.00 94.00 95 LYS A C 1
ATOM 793 O O . LYS A 1 95 ? -14.250 2.593 -0.337 1.00 94.00 95 LYS A O 1
ATOM 798 N N . TYR A 1 96 ? -12.866 0.820 -0.244 1.00 94.94 96 TYR A N 1
ATOM 799 C CA . TYR A 1 96 ? -12.288 1.043 1.080 1.00 94.94 96 TYR A CA 1
ATOM 800 C C . TYR A 1 96 ? -10.960 1.803 1.045 1.00 94.94 96 TYR A C 1
ATOM 802 O O . TYR A 1 96 ? -10.741 2.707 1.846 1.00 94.94 96 TYR A O 1
ATOM 810 N N . LEU A 1 97 ? -10.085 1.435 0.109 1.00 96.94 97 LEU A N 1
ATOM 811 C CA . LEU A 1 97 ? -8.687 1.850 0.073 1.00 96.94 97 LEU A CA 1
ATOM 812 C C . LEU A 1 97 ? -8.371 2.601 -1.220 1.00 96.94 97 LEU A C 1
ATOM 814 O O . LEU A 1 97 ? -8.842 2.248 -2.313 1.00 96.94 97 LEU A O 1
ATOM 818 N N . ASP A 1 98 ? -7.552 3.638 -1.092 1.00 97.38 98 ASP A N 1
ATOM 819 C CA . ASP A 1 98 ? -6.910 4.282 -2.228 1.00 97.38 98 ASP A CA 1
ATOM 820 C C . ASP A 1 98 ? -5.771 3.425 -2.804 1.00 97.38 98 ASP A C 1
ATOM 822 O O . ASP A 1 98 ? -5.463 2.334 -2.327 1.00 97.38 98 ASP A O 1
ATOM 826 N N . LYS A 1 99 ? -5.201 3.874 -3.929 1.00 97.50 99 LYS A N 1
ATOM 827 C CA . LYS A 1 99 ? -4.135 3.131 -4.615 1.00 97.50 99 LYS A CA 1
ATOM 828 C C . LYS A 1 99 ? -2.895 3.103 -3.738 1.00 97.50 99 LYS A C 1
ATOM 830 O O . LYS A 1 99 ? -2.407 4.169 -3.360 1.00 97.50 99 LYS A O 1
ATOM 835 N N . SER A 1 100 ? -2.341 1.919 -3.540 1.00 98.38 100 SER A N 1
ATOM 836 C CA . SER A 1 100 ? -1.194 1.714 -2.659 1.00 98.38 100 SER A CA 1
ATOM 837 C C . SER A 1 100 ? -0.264 0.640 -3.203 1.00 98.38 100 SER A C 1
ATOM 839 O O . SER A 1 100 ? -0.618 -0.110 -4.112 1.00 98.38 100 SER A O 1
ATOM 841 N N . PHE A 1 101 ? 0.931 0.574 -2.637 1.00 98.50 101 PHE A N 1
ATOM 842 C CA . PHE A 1 101 ? 1.866 -0.524 -2.802 1.00 98.50 101 PHE A CA 1
ATOM 843 C C . PHE A 1 101 ? 2.143 -1.153 -1.445 1.00 98.50 101 PHE A C 1
ATOM 845 O O . PHE A 1 101 ? 2.200 -0.446 -0.435 1.00 98.50 101 PHE A O 1
ATOM 852 N N . TYR A 1 102 ? 2.323 -2.469 -1.434 1.00 98.25 102 TYR A N 1
ATOM 853 C CA . TYR A 1 102 ? 2.672 -3.201 -0.229 1.00 98.25 102 TYR A CA 1
ATOM 854 C C . TYR A 1 102 ? 3.608 -4.373 -0.509 1.00 98.25 102 TYR A C 1
ATOM 856 O O . TYR A 1 102 ? 3.694 -4.851 -1.641 1.00 98.25 102 TYR A O 1
ATOM 864 N N . LEU A 1 103 ? 4.316 -4.808 0.529 1.00 98.00 103 LEU A N 1
ATOM 865 C CA . LEU A 1 103 ? 5.196 -5.974 0.506 1.00 98.00 103 LEU A CA 1
ATOM 866 C C . LEU A 1 103 ? 4.544 -7.156 1.220 1.00 98.00 103 LEU A C 1
ATOM 868 O O . LEU A 1 103 ? 3.809 -6.977 2.194 1.00 98.00 103 LEU A O 1
ATOM 872 N N . GLU A 1 104 ? 4.873 -8.369 0.784 1.00 95.38 104 GLU A N 1
ATOM 873 C CA . GLU A 1 104 ? 4.649 -9.555 1.607 1.00 95.38 104 GLU A CA 1
ATOM 874 C C . GLU A 1 104 ? 5.357 -9.392 2.963 1.00 95.38 104 GLU A C 1
ATOM 876 O O . GLU A 1 104 ? 6.432 -8.791 3.037 1.00 95.38 104 GLU A O 1
ATOM 881 N N . PRO A 1 105 ? 4.790 -9.914 4.058 1.00 95.81 105 PRO A N 1
ATOM 882 C CA . PRO A 1 105 ? 3.610 -10.782 4.145 1.00 95.81 105 PRO A CA 1
ATOM 883 C C . PRO A 1 105 ? 2.257 -10.043 4.244 1.00 95.81 105 PRO A C 1
ATOM 885 O O . PRO A 1 105 ? 1.279 -10.641 4.682 1.00 95.81 105 PRO A O 1
ATOM 888 N N . LEU A 1 106 ? 2.152 -8.756 3.886 1.00 97.06 106 LEU A N 1
ATOM 889 C CA . LEU A 1 106 ? 0.836 -8.109 3.772 1.00 97.06 106 LEU A CA 1
ATOM 890 C C . LEU A 1 106 ? 0.084 -8.652 2.551 1.00 97.06 106 LEU A C 1
ATOM 892 O O . LEU A 1 106 ? 0.686 -8.947 1.522 1.00 97.06 106 LEU A O 1
ATOM 896 N N . TYR A 1 107 ? -1.242 -8.738 2.645 1.00 95.50 107 TYR A N 1
ATOM 897 C CA . TYR A 1 107 ? -2.102 -9.147 1.533 1.00 95.50 107 TYR A CA 1
ATOM 898 C C . TYR A 1 107 ? -3.487 -8.500 1.611 1.00 95.50 107 TYR A C 1
ATOM 900 O O . TYR A 1 107 ? -3.975 -8.126 2.679 1.00 95.50 107 TYR A O 1
ATOM 908 N N . GLU A 1 108 ? -4.136 -8.359 0.456 1.00 95.06 108 GLU A N 1
ATOM 909 C CA . GLU A 1 108 ? -5.349 -7.544 0.302 1.00 95.06 108 GLU A CA 1
ATOM 910 C C . GLU A 1 108 ? -6.532 -7.990 1.180 1.00 95.06 108 GLU A C 1
ATOM 912 O O . GLU A 1 108 ? -7.244 -7.135 1.711 1.00 95.06 108 GLU A O 1
ATOM 917 N N . ASP A 1 109 ? -6.738 -9.297 1.383 1.00 95.00 109 ASP A N 1
ATOM 918 C CA . ASP A 1 109 ? -7.820 -9.806 2.247 1.00 95.00 109 ASP A CA 1
ATOM 919 C C . ASP A 1 109 ? -7.643 -9.358 3.707 1.00 95.00 109 ASP A C 1
ATOM 921 O O . ASP A 1 109 ? -8.584 -8.869 4.334 1.00 95.00 109 ASP A O 1
ATOM 925 N N . MET A 1 110 ? -6.415 -9.433 4.226 1.00 96.06 110 MET A N 1
ATOM 926 C CA . MET A 1 110 ? -6.078 -8.944 5.561 1.00 96.06 110 MET A CA 1
ATOM 927 C C . MET A 1 110 ? -6.306 -7.434 5.673 1.00 96.06 110 MET A C 1
ATOM 929 O O . MET A 1 110 ? -6.994 -6.989 6.590 1.00 96.06 110 MET A O 1
ATOM 933 N N . LEU A 1 111 ? -5.782 -6.646 4.728 1.00 97.38 111 LEU A N 1
ATOM 934 C CA . LEU A 1 111 ? -5.972 -5.191 4.716 1.00 97.38 111 LEU A CA 1
ATOM 935 C C . LEU A 1 111 ? -7.464 -4.832 4.682 1.00 97.38 111 LEU A C 1
ATOM 937 O O . LEU A 1 111 ? -7.916 -3.955 5.411 1.00 97.38 111 LEU A O 1
ATOM 941 N N . THR A 1 112 ? -8.256 -5.556 3.892 1.00 96.38 112 THR A N 1
ATOM 942 C CA . THR A 1 112 ? -9.708 -5.356 3.818 1.00 96.38 112 THR A CA 1
ATOM 943 C C . THR A 1 112 ? -10.386 -5.653 5.156 1.00 96.38 112 THR A C 1
ATOM 945 O O . THR A 1 112 ? -11.187 -4.843 5.621 1.00 96.38 112 THR A O 1
ATOM 948 N N . LYS A 1 113 ? -10.042 -6.768 5.814 1.00 97.00 113 LYS A N 1
ATOM 949 C CA . LYS A 1 113 ? -10.556 -7.110 7.152 1.00 97.00 113 LYS A CA 1
ATOM 950 C C . LYS A 1 113 ? -10.222 -6.038 8.185 1.00 97.00 113 LYS A C 1
ATOM 952 O O . LYS A 1 113 ? -11.087 -5.680 8.981 1.00 97.00 113 LYS A O 1
ATOM 957 N N . MET A 1 114 ? -9.014 -5.478 8.133 1.00 97.44 114 MET A N 1
ATOM 958 C CA . MET A 1 114 ? -8.632 -4.360 8.995 1.00 97.44 114 MET A CA 1
ATOM 959 C C . MET A 1 114 ? -9.534 -3.143 8.785 1.00 97.44 114 MET A C 1
ATOM 961 O O . MET A 1 114 ? -10.030 -2.602 9.770 1.00 97.44 114 MET A O 1
ATOM 965 N N . VAL A 1 115 ? -9.821 -2.747 7.537 1.00 97.19 115 VAL A N 1
ATOM 966 C CA . VAL A 1 115 ? -10.739 -1.619 7.281 1.00 97.19 115 VAL A CA 1
ATOM 967 C C . VAL A 1 115 ? -12.128 -1.878 7.861 1.00 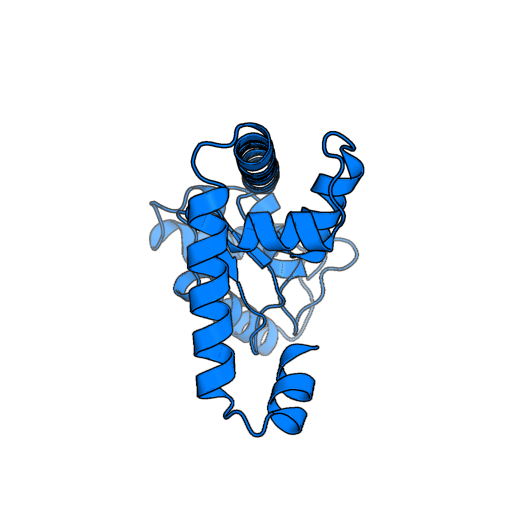97.19 115 VAL A C 1
ATOM 969 O O . VAL A 1 115 ? -12.710 -0.979 8.460 1.00 97.19 115 VAL A O 1
ATOM 972 N N . LEU A 1 116 ? -12.654 -3.097 7.726 1.00 96.44 116 LEU A N 1
ATOM 973 C CA . LEU A 1 116 ? -13.972 -3.444 8.267 1.00 96.44 116 LEU A CA 1
ATOM 974 C C . LEU A 1 116 ? -14.025 -3.328 9.796 1.00 96.44 116 LEU A C 1
ATOM 976 O O . LEU A 1 116 ? -15.007 -2.819 10.333 1.00 96.44 116 LEU A O 1
ATOM 980 N N . VAL A 1 117 ? -12.968 -3.758 10.492 1.00 96.88 117 VAL A N 1
ATOM 981 C CA . VAL A 1 117 ? -12.864 -3.611 11.953 1.00 96.88 117 VAL A CA 1
ATOM 982 C C . VAL A 1 117 ? -12.778 -2.139 12.353 1.00 96.88 117 VAL A C 1
ATOM 984 O O . VAL A 1 117 ? -13.473 -1.724 13.278 1.00 96.88 117 VAL A O 1
ATOM 987 N N . ILE A 1 118 ? -11.986 -1.337 11.636 1.00 96.38 118 ILE A N 1
ATOM 988 C CA . ILE A 1 118 ? -11.860 0.107 11.883 1.00 96.38 118 ILE A CA 1
ATOM 989 C C . ILE A 1 118 ? -13.213 0.805 11.696 1.00 96.38 118 ILE A C 1
ATOM 991 O O . ILE A 1 118 ? -13.645 1.552 12.572 1.00 96.38 118 ILE A O 1
ATOM 995 N N . ALA A 1 119 ? -13.909 0.524 10.593 1.00 94.81 119 ALA A N 1
ATOM 996 C CA . ALA A 1 119 ? -15.218 1.104 10.307 1.00 94.81 119 ALA A CA 1
ATOM 997 C C . ALA A 1 119 ? -16.234 0.764 11.409 1.00 94.81 119 ALA A C 1
ATOM 999 O O . ALA A 1 119 ? -16.853 1.666 11.969 1.00 94.81 119 ALA A O 1
ATOM 1000 N N . ALA A 1 120 ? -16.335 -0.512 11.797 1.00 95.62 120 ALA A N 1
ATOM 1001 C CA . ALA A 1 120 ? -17.231 -0.946 12.869 1.00 95.62 120 ALA A CA 1
ATOM 1002 C C . ALA A 1 120 ? -16.872 -0.322 14.232 1.00 95.62 120 ALA A C 1
ATOM 1004 O O . ALA A 1 120 ? -17.756 0.010 15.028 1.00 95.62 120 ALA A O 1
ATOM 1005 N N . TYR A 1 121 ? -15.576 -0.138 14.509 1.00 96.06 121 TYR A N 1
ATOM 1006 C CA . TYR A 1 121 ? -15.104 0.513 15.727 1.00 96.06 121 TYR A CA 1
ATOM 1007 C C . TYR A 1 121 ? -15.585 1.967 15.808 1.00 96.06 121 TYR A C 1
ATOM 1009 O O . TYR A 1 121 ? -16.178 2.364 16.816 1.00 96.06 121 TYR A O 1
ATOM 1017 N N . PHE A 1 122 ? -15.378 2.754 14.747 1.00 94.69 122 PHE A N 1
ATOM 1018 C CA . PHE A 1 122 ? -15.756 4.169 14.727 1.00 94.69 122 PHE A CA 1
ATOM 1019 C C . PHE A 1 122 ? -17.255 4.402 14.551 1.00 94.69 122 PHE A C 1
ATOM 1021 O O . PHE A 1 122 ? -17.772 5.359 15.126 1.00 94.69 122 PHE A O 1
ATOM 1028 N N . GLU A 1 123 ? -17.974 3.502 13.877 1.00 94.00 123 GLU A N 1
ATOM 1029 C CA . GLU A 1 123 ? -19.440 3.518 13.828 1.00 94.00 123 GLU A CA 1
ATOM 1030 C C . GLU A 1 123 ? -20.037 3.391 15.237 1.00 94.00 123 GLU A C 1
ATOM 1032 O O . GLU A 1 123 ? -20.908 4.169 15.625 1.00 94.00 123 GLU A O 1
ATOM 1037 N N . LYS A 1 124 ? -19.511 2.467 16.053 1.00 94.50 124 LYS A N 1
ATOM 1038 C CA . LYS A 1 124 ? -19.957 2.286 17.441 1.00 94.50 124 LYS A CA 1
ATOM 1039 C C . LYS A 1 124 ? -19.485 3.408 18.368 1.00 94.50 124 LYS A C 1
ATOM 1041 O O . LYS A 1 124 ? -20.203 3.790 19.291 1.00 94.50 124 LYS A O 1
ATOM 1046 N N . ARG A 1 125 ? -18.253 3.889 18.184 1.00 94.00 125 ARG A N 1
ATOM 1047 C CA . ARG A 1 125 ? -17.632 4.891 19.061 1.00 94.00 125 ARG A CA 1
ATOM 1048 C C . ARG A 1 125 ? -18.179 6.300 18.822 1.00 94.00 125 ARG A C 1
ATOM 1050 O O . ARG A 1 125 ? -18.263 7.061 19.784 1.00 94.00 125 ARG A O 1
ATOM 1057 N N . ALA A 1 126 ? -18.510 6.644 17.576 1.00 92.44 126 ALA A N 1
ATOM 1058 C CA . ALA A 1 126 ? -19.038 7.942 17.139 1.00 92.44 126 ALA A CA 1
ATOM 1059 C C . ALA A 1 126 ? -18.190 9.175 17.538 1.00 92.44 126 ALA A C 1
ATOM 1061 O O . ALA A 1 126 ? -18.697 10.293 17.617 1.00 92.44 126 ALA A O 1
ATOM 1062 N N . LYS A 1 127 ? -16.893 8.986 17.812 1.00 93.56 127 LYS A N 1
ATOM 1063 C CA . LYS A 1 127 ? -15.932 10.055 18.123 1.00 93.56 127 LYS A CA 1
ATOM 1064 C C . LYS A 1 127 ? -14.518 9.638 17.734 1.00 93.56 127 LYS A C 1
ATOM 1066 O O . LYS A 1 127 ? -14.205 8.447 17.764 1.00 93.56 127 LYS A O 1
ATOM 1071 N N . SER A 1 128 ? -13.667 10.628 17.479 1.00 94.06 128 SER A N 1
ATOM 1072 C CA . SER A 1 128 ? -12.244 10.415 17.216 1.00 94.06 128 SER A CA 1
ATOM 1073 C C . SER A 1 128 ? -11.531 9.731 18.391 1.00 94.06 128 SER A C 1
ATOM 1075 O O . SER A 1 128 ? -11.993 9.761 19.545 1.00 94.06 128 SER A O 1
ATOM 1077 N N . GLN A 1 129 ? -10.363 9.165 18.120 1.00 95.56 129 GLN A N 1
ATOM 1078 C CA . GLN A 1 129 ? -9.464 8.614 19.132 1.00 95.56 129 GLN A CA 1
ATOM 1079 C C . GLN A 1 129 ? -8.033 9.114 18.926 1.00 95.56 129 GLN A C 1
ATOM 1081 O O . GLN A 1 129 ? -7.673 9.517 17.826 1.00 95.56 129 GLN A O 1
ATOM 1086 N N . ASP A 1 130 ? -7.230 9.106 19.992 1.00 97.31 130 ASP A N 1
ATOM 1087 C CA . ASP A 1 130 ? -5.781 9.223 19.858 1.00 97.31 130 ASP A CA 1
ATOM 1088 C C . ASP A 1 130 ? -5.237 8.121 18.933 1.00 97.31 130 ASP A C 1
ATOM 1090 O O . ASP A 1 130 ? -5.607 6.946 19.039 1.00 97.31 130 ASP A O 1
ATOM 1094 N N . LEU A 1 131 ? -4.375 8.525 18.005 1.00 96.12 131 LEU A N 1
ATOM 1095 C CA . LEU A 1 131 ? -3.836 7.665 16.963 1.00 96.12 131 LEU A CA 1
ATOM 1096 C C . LEU A 1 131 ? -3.065 6.482 17.552 1.00 96.12 131 LEU A C 1
ATOM 1098 O O . LEU A 1 131 ? -3.280 5.349 17.128 1.00 96.12 131 LEU A O 1
ATOM 1102 N N . TYR A 1 132 ? -2.190 6.715 18.529 1.00 96.19 132 TYR A N 1
ATOM 1103 C CA . TYR A 1 132 ? -1.326 5.666 19.071 1.00 96.19 132 TYR A CA 1
ATOM 1104 C C . TYR A 1 132 ? -2.086 4.722 20.003 1.00 96.19 132 TYR A C 1
ATOM 1106 O O . TYR A 1 132 ? -1.841 3.514 19.978 1.00 96.19 132 TYR A O 1
ATOM 1114 N N . GLU A 1 133 ? -3.071 5.227 20.749 1.00 96.94 133 GLU A N 1
ATOM 1115 C CA . GLU A 1 133 ? -4.016 4.369 21.472 1.00 96.94 133 GLU A CA 1
ATOM 1116 C C . GLU A 1 133 ? -4.780 3.443 20.514 1.00 96.94 133 GLU A C 1
ATOM 1118 O O . GLU A 1 133 ? -4.931 2.247 20.782 1.00 96.94 133 GLU A O 1
ATOM 1123 N N . PHE A 1 134 ? -5.254 3.977 19.383 1.00 97.56 134 PHE A N 1
ATOM 1124 C CA . PHE A 1 134 ? -5.974 3.178 18.395 1.00 97.56 134 PHE A CA 1
ATOM 1125 C C . PHE A 1 134 ? -5.063 2.169 17.683 1.00 97.56 134 PHE A C 1
ATOM 1127 O O . PHE A 1 134 ? -5.470 1.031 17.445 1.00 97.56 134 PHE A O 1
ATOM 1134 N N . ILE A 1 135 ? -3.805 2.530 17.410 1.00 97.62 135 ILE A N 1
ATOM 1135 C CA . ILE A 1 135 ? -2.795 1.585 16.914 1.00 97.62 135 ILE A CA 1
ATOM 1136 C C . ILE A 1 135 ? -2.608 0.430 17.903 1.00 97.62 135 ILE A C 1
ATOM 1138 O O . ILE A 1 135 ? -2.591 -0.725 17.480 1.00 97.62 135 ILE A O 1
ATOM 1142 N N . GLY A 1 136 ? -2.524 0.712 19.208 1.00 97.69 136 GLY A N 1
ATOM 1143 C CA . GLY A 1 136 ? -2.458 -0.320 20.246 1.00 97.69 136 GLY A CA 1
ATOM 1144 C C . GLY A 1 136 ? -3.632 -1.300 20.163 1.00 97.69 136 GLY A C 1
ATOM 1145 O O . GLY A 1 136 ? -3.428 -2.510 20.076 1.00 97.69 136 GLY A O 1
ATOM 1146 N N . TYR A 1 137 ? -4.856 -0.774 20.062 1.00 96.94 137 TYR A N 1
ATOM 1147 C CA . TYR A 1 137 ? -6.061 -1.587 19.866 1.00 96.94 137 TYR A CA 1
ATOM 1148 C C . TYR A 1 137 ? -5.995 -2.465 18.603 1.00 96.94 137 TYR A C 1
ATOM 1150 O O . TYR A 1 137 ? -6.345 -3.651 18.642 1.00 96.94 137 TYR A O 1
ATOM 1158 N N . MET A 1 138 ? -5.531 -1.911 17.481 1.00 97.31 138 MET A N 1
ATOM 1159 C CA . MET A 1 138 ? -5.406 -2.657 16.226 1.00 97.31 138 MET A CA 1
ATOM 1160 C C . MET A 1 138 ? -4.338 -3.753 16.313 1.00 97.31 138 MET A C 1
ATOM 1162 O O . MET A 1 138 ? -4.573 -4.867 15.844 1.00 97.31 138 MET A O 1
ATOM 1166 N N . LYS A 1 139 ? -3.201 -3.489 16.968 1.00 96.50 139 LYS A N 1
ATOM 1167 C CA . LYS A 1 139 ? -2.172 -4.507 17.224 1.00 96.50 139 LYS A CA 1
ATOM 1168 C C . LYS A 1 139 ? -2.734 -5.671 18.027 1.00 96.50 139 LYS A C 1
ATOM 1170 O O . LYS A 1 139 ? -2.572 -6.818 17.616 1.00 96.50 139 LYS A O 1
ATOM 1175 N N . ASP A 1 140 ? -3.438 -5.388 19.118 1.00 94.94 140 ASP A N 1
ATOM 1176 C CA . ASP A 1 140 ? -4.026 -6.424 19.971 1.00 94.94 140 ASP A CA 1
ATOM 1177 C C . ASP A 1 140 ? -5.077 -7.261 19.231 1.00 94.94 140 ASP A C 1
ATOM 1179 O O . ASP A 1 140 ? -5.185 -8.471 19.456 1.00 94.94 140 ASP A O 1
ATOM 1183 N N . SER A 1 141 ? -5.812 -6.628 18.313 1.00 94.94 141 SER A N 1
ATOM 1184 C CA . SER A 1 141 ? -6.874 -7.263 17.530 1.00 94.94 141 SER A CA 1
ATOM 1185 C C . SER A 1 141 ? -6.352 -8.171 16.410 1.00 94.94 141 SER A C 1
ATOM 1187 O O . SER A 1 141 ? -7.019 -9.143 16.076 1.00 94.94 141 SER A O 1
ATOM 1189 N N . PHE A 1 142 ? -5.176 -7.889 15.833 1.00 94.25 142 PHE A N 1
ATOM 1190 C CA . PHE A 1 142 ? -4.677 -8.600 14.643 1.00 94.25 142 PHE A CA 1
ATOM 1191 C C . PHE A 1 142 ? -3.390 -9.408 14.875 1.00 94.25 142 PHE A C 1
ATOM 1193 O O . PHE A 1 142 ? -3.157 -10.398 14.184 1.00 94.25 142 PHE A O 1
ATOM 1200 N N . ALA A 1 143 ? -2.551 -9.074 15.860 1.00 84.69 143 ALA A N 1
ATOM 1201 C CA . ALA A 1 143 ? -1.246 -9.727 16.023 1.00 84.69 143 ALA A CA 1
ATOM 1202 C C . ALA A 1 143 ? -1.331 -11.234 16.338 1.00 84.69 143 ALA A C 1
ATOM 1204 O O . ALA A 1 143 ? -0.383 -11.974 16.067 1.00 84.69 143 ALA A O 1
ATOM 1205 N N . LYS A 1 144 ? -2.446 -11.705 16.916 1.00 86.81 144 LYS A N 1
ATOM 1206 C CA . LYS A 1 144 ? -2.651 -13.132 17.227 1.00 86.81 144 LYS A CA 1
ATOM 1207 C C . LYS A 1 144 ? -3.015 -13.964 16.002 1.00 86.81 144 LYS A C 1
ATOM 1209 O O . LYS A 1 144 ? -2.556 -15.103 15.916 1.00 86.81 144 LYS A O 1
ATOM 1214 N N . ASP A 1 145 ? -3.796 -13.396 15.091 1.00 91.12 145 ASP A N 1
ATOM 1215 C CA . ASP A 1 145 ? -4.335 -14.099 13.923 1.00 91.12 145 ASP A CA 1
ATOM 1216 C C . ASP A 1 145 ? -3.372 -14.050 12.727 1.00 91.12 145 ASP A C 1
ATOM 1218 O O . ASP A 1 145 ? -3.433 -14.905 11.849 1.00 91.12 145 ASP A O 1
ATOM 1222 N N . TYR A 1 146 ? -2.437 -13.095 12.737 1.00 93.19 146 TYR A N 1
ATOM 1223 C CA . TYR A 1 146 ? -1.499 -12.808 11.647 1.00 93.19 146 TYR A CA 1
ATOM 1224 C C . TYR A 1 146 ? -0.045 -12.773 12.156 1.00 93.19 146 TYR A C 1
ATOM 1226 O O . TYR A 1 146 ? 0.679 -11.790 11.986 1.00 93.19 146 TYR A O 1
ATOM 1234 N N . LYS A 1 147 ? 0.385 -13.831 12.858 1.00 88.69 147 LYS A N 1
ATOM 1235 C CA . LYS A 1 147 ? 1.691 -13.892 13.563 1.00 88.69 147 LYS A CA 1
ATOM 1236 C C . LYS A 1 147 ? 2.903 -13.800 12.635 1.00 88.69 147 LYS A C 1
ATOM 1238 O O . LYS A 1 147 ? 3.972 -13.351 13.047 1.00 88.69 147 LYS A O 1
ATOM 1243 N N . ASP A 1 148 ? 2.727 -14.271 11.414 1.00 91.56 148 A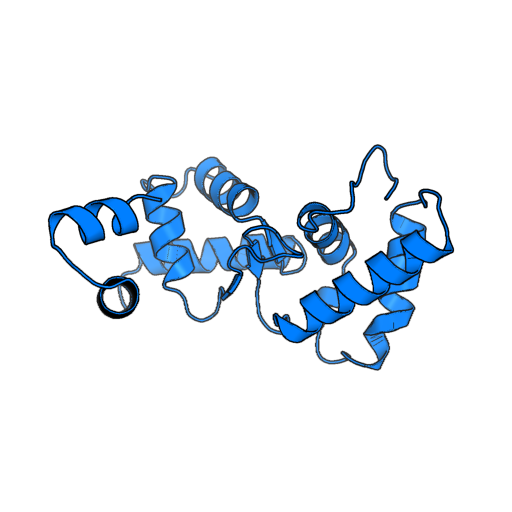SP A N 1
ATOM 1244 C CA . ASP A 1 148 ? 3.657 -14.247 10.292 1.00 91.56 148 ASP A CA 1
ATOM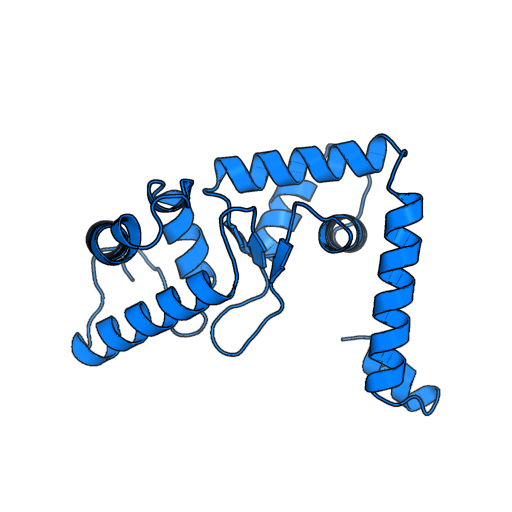 1245 C C . ASP A 1 148 ? 3.798 -12.849 9.672 1.00 91.56 148 ASP A C 1
ATOM 1247 O O . ASP A 1 148 ? 4.815 -12.550 9.044 1.00 91.56 148 ASP A O 1
ATOM 1251 N N . VAL A 1 149 ? 2.846 -11.945 9.928 1.00 95.25 149 VAL A N 1
ATOM 1252 C CA . VAL A 1 149 ? 2.854 -10.589 9.379 1.00 95.25 149 VAL A CA 1
ATOM 1253 C C . VAL A 1 149 ? 3.652 -9.631 10.258 1.00 95.25 149 VAL A C 1
ATOM 1255 O O . VAL A 1 149 ? 3.117 -8.877 11.071 1.00 95.25 149 VAL A O 1
ATOM 1258 N N . HIS A 1 150 ? 4.974 -9.646 10.088 1.00 94.69 150 HIS A N 1
ATOM 1259 C CA . HIS A 1 150 ? 5.897 -8.876 10.930 1.00 94.69 150 HIS A CA 1
ATOM 1260 C C . HIS A 1 150 ? 5.641 -7.354 10.928 1.00 94.69 150 HIS A C 1
ATOM 1262 O O . HIS A 1 150 ? 5.852 -6.706 11.957 1.00 94.69 150 HIS A O 1
ATOM 1268 N N . TYR A 1 151 ? 5.117 -6.791 9.832 1.00 97.12 151 TYR A N 1
ATOM 1269 C CA . TYR A 1 151 ? 4.765 -5.369 9.738 1.00 97.12 151 TYR A CA 1
ATOM 1270 C C . TYR A 1 151 ? 3.682 -4.927 10.730 1.00 97.12 151 TYR A C 1
ATOM 1272 O O . TYR A 1 151 ? 3.682 -3.768 11.135 1.00 97.12 151 TYR A O 1
ATOM 1280 N N . LEU A 1 152 ? 2.832 -5.838 11.224 1.00 96.31 152 LEU A N 1
ATOM 1281 C CA . LEU A 1 152 ? 1.814 -5.514 12.232 1.00 96.31 152 LEU A CA 1
ATOM 1282 C C . LEU A 1 152 ? 2.389 -5.052 13.573 1.00 96.31 152 LEU A C 1
ATOM 1284 O O . LEU A 1 152 ? 1.660 -4.507 14.399 1.00 96.31 152 LEU A O 1
ATOM 1288 N N . LYS A 1 153 ? 3.684 -5.259 13.816 1.00 94.56 153 LYS A N 1
ATOM 1289 C CA . LYS A 1 153 ? 4.364 -4.762 15.018 1.00 94.56 153 LYS A CA 1
ATOM 1290 C C . LYS A 1 153 ? 4.830 -3.311 14.867 1.00 94.56 153 LYS A C 1
ATOM 1292 O O . LYS A 1 153 ? 5.092 -2.663 15.880 1.00 94.56 153 LYS A O 1
ATOM 1297 N N . ASN A 1 154 ? 4.915 -2.804 13.637 1.00 96.12 154 ASN A N 1
ATOM 1298 C CA . ASN A 1 154 ? 5.452 -1.489 13.304 1.00 96.12 154 ASN A CA 1
ATOM 1299 C C . ASN A 1 154 ? 4.341 -0.427 13.293 1.00 96.12 154 ASN A C 1
ATOM 1301 O O . ASN A 1 154 ? 3.366 -0.562 12.562 1.00 96.12 154 ASN A O 1
ATOM 1305 N N . ASP A 1 155 ? 4.495 0.653 14.061 1.00 97.12 155 ASP A N 1
ATOM 1306 C CA . ASP A 1 155 ? 3.515 1.751 14.092 1.00 97.12 155 ASP A CA 1
ATOM 1307 C C . ASP A 1 155 ? 3.396 2.467 12.744 1.00 97.12 155 ASP A C 1
ATOM 1309 O O . ASP A 1 155 ? 2.297 2.852 12.346 1.00 97.12 155 ASP A O 1
ATOM 1313 N N . LEU A 1 156 ? 4.501 2.582 11.997 1.00 96.88 156 LEU A N 1
ATOM 1314 C CA . LEU A 1 156 ? 4.508 3.235 10.686 1.00 96.88 156 LEU A CA 1
ATOM 1315 C C . LEU A 1 156 ? 3.597 2.528 9.686 1.00 96.88 156 LEU A C 1
ATOM 1317 O O . LEU A 1 156 ? 2.990 3.203 8.859 1.00 96.88 156 LEU A O 1
ATOM 1321 N N . PHE A 1 157 ? 3.455 1.202 9.783 1.00 97.94 157 PHE A N 1
ATOM 1322 C CA . PHE A 1 157 ? 2.498 0.473 8.955 1.00 97.94 157 PHE A CA 1
ATOM 1323 C C . PHE A 1 157 ? 1.088 1.044 9.142 1.00 97.94 157 PHE A C 1
ATOM 1325 O O . PHE A 1 157 ? 0.447 1.411 8.162 1.00 97.94 157 PHE A O 1
ATOM 1332 N N . TYR A 1 158 ? 0.630 1.182 10.389 1.00 97.88 158 TYR A N 1
ATOM 1333 C CA . TYR A 1 158 ? -0.717 1.665 10.687 1.00 97.88 158 TYR A CA 1
ATOM 1334 C C . TYR A 1 158 ? -0.912 3.121 10.289 1.00 97.88 158 TYR A C 1
ATOM 1336 O O . TYR A 1 158 ? -1.923 3.435 9.673 1.00 97.88 158 TYR A O 1
ATOM 1344 N N . VAL A 1 159 ? 0.063 3.990 10.573 1.00 96.69 159 VAL A N 1
ATOM 1345 C CA . VAL A 1 159 ? 0.003 5.400 10.157 1.00 96.69 159 VAL A CA 1
ATOM 1346 C C . VAL A 1 159 ? -0.185 5.496 8.641 1.00 96.69 159 VAL A C 1
ATOM 1348 O O . VAL A 1 159 ? -1.121 6.136 8.169 1.00 96.69 159 VAL A O 1
ATOM 1351 N N . ASN A 1 160 ? 0.644 4.792 7.866 1.00 97.56 160 ASN A N 1
ATOM 1352 C CA . ASN A 1 160 ? 0.550 4.806 6.406 1.00 97.56 160 ASN A CA 1
ATOM 1353 C C . ASN A 1 160 ? -0.714 4.110 5.880 1.00 97.56 160 ASN A C 1
ATOM 1355 O O . ASN A 1 160 ? -1.258 4.502 4.845 1.00 97.56 160 ASN A O 1
ATOM 1359 N N . PHE A 1 161 ? -1.179 3.070 6.572 1.00 97.88 161 PHE A N 1
ATOM 1360 C CA . PHE A 1 161 ? -2.386 2.339 6.216 1.00 97.88 161 PHE A CA 1
ATOM 1361 C C . PHE A 1 161 ? -3.644 3.184 6.438 1.00 97.88 161 PHE A C 1
ATOM 1363 O O . PHE A 1 161 ? -4.474 3.273 5.533 1.00 97.88 161 PHE A O 1
ATOM 1370 N N . PHE A 1 162 ? -3.771 3.860 7.580 1.00 97.38 162 PHE A N 1
ATOM 1371 C CA . PHE A 1 162 ? -4.925 4.704 7.894 1.00 97.38 162 PHE A CA 1
ATOM 1372 C C . PHE A 1 162 ? -5.073 5.869 6.915 1.00 97.38 162 PHE A C 1
ATOM 1374 O O . PHE A 1 162 ? -6.170 6.109 6.423 1.00 97.38 162 PHE A O 1
ATOM 1381 N N . GLU A 1 163 ? -3.963 6.496 6.521 1.00 95.12 163 GLU A N 1
ATOM 1382 C CA . GLU A 1 163 ? -3.915 7.544 5.485 1.00 95.12 163 GLU A CA 1
ATOM 1383 C C . GLU A 1 163 ? -4.387 7.079 4.092 1.00 95.12 163 GLU A C 1
ATOM 1385 O O . GLU A 1 163 ? -4.602 7.893 3.186 1.00 95.12 163 GLU A O 1
ATOM 1390 N N . SER A 1 164 ? -4.511 5.763 3.883 1.00 96.56 164 SER A N 1
ATOM 1391 C CA . SER A 1 164 ? -5.022 5.167 2.643 1.00 96.56 164 SER A CA 1
ATOM 1392 C C . SER A 1 164 ? -6.493 4.759 2.700 1.00 96.56 164 SER A C 1
ATOM 1394 O O . SER A 1 164 ? -7.065 4.422 1.658 1.00 96.56 164 SER A O 1
ATOM 1396 N N . ILE A 1 165 ? -7.110 4.777 3.885 1.00 96.88 165 ILE A N 1
ATOM 1397 C CA . ILE A 1 165 ? -8.520 4.431 4.067 1.00 96.88 165 ILE A CA 1
ATOM 1398 C C . ILE A 1 165 ? -9.376 5.647 3.717 1.00 96.88 165 ILE A C 1
ATOM 1400 O O . ILE A 1 165 ? -9.150 6.755 4.183 1.00 96.88 165 ILE A O 1
ATOM 1404 N N . ARG A 1 166 ? -10.389 5.434 2.877 1.00 93.25 166 ARG A N 1
ATOM 1405 C CA . ARG A 1 166 ? -11.143 6.525 2.242 1.00 93.25 166 ARG A CA 1
ATOM 1406 C C . ARG A 1 166 ? -12.171 7.211 3.139 1.00 93.25 166 ARG A C 1
ATOM 1408 O O . ARG A 1 166 ? -12.559 8.336 2.842 1.00 93.25 166 ARG A O 1
ATOM 1415 N N . GLU A 1 167 ? -12.669 6.511 4.151 1.00 89.25 167 GLU A N 1
ATOM 1416 C CA . GLU A 1 167 ? -13.774 6.971 5.009 1.00 89.25 167 GLU A CA 1
ATOM 1417 C C . GLU A 1 167 ? -13.306 7.423 6.395 1.00 89.25 167 GLU A C 1
ATOM 1419 O O . GLU A 1 167 ? -14.128 7.789 7.230 1.00 89.25 167 GLU A O 1
ATOM 1424 N N . ILE A 1 168 ? -11.995 7.422 6.636 1.00 89.12 168 ILE A N 1
ATOM 1425 C CA . ILE A 1 168 ? -11.400 7.928 7.871 1.00 89.12 168 ILE A CA 1
ATOM 1426 C C . ILE A 1 168 ? -10.380 9.009 7.529 1.00 89.12 168 ILE A C 1
ATOM 1428 O O . ILE A 1 168 ? -9.891 9.092 6.402 1.00 89.12 168 ILE A O 1
ATOM 1432 N N . SER A 1 169 ? -10.054 9.836 8.511 1.00 88.56 169 SER A N 1
ATOM 1433 C CA . SER A 1 169 ? -9.054 10.886 8.367 1.00 88.56 169 SER A CA 1
ATOM 1434 C C . SER A 1 169 ? -8.158 10.884 9.585 1.00 88.56 169 SER A C 1
ATOM 1436 O O . SER A 1 169 ? -8.660 10.973 10.702 1.00 88.56 169 SER A O 1
ATOM 1438 N N . VAL A 1 170 ? -6.848 10.845 9.368 1.00 88.44 170 VAL A N 1
ATOM 1439 C CA . VAL A 1 170 ? -5.881 11.070 10.437 1.00 88.44 170 VAL A CA 1
ATOM 1440 C C . VAL A 1 170 ? -5.512 12.552 10.431 1.00 88.44 170 VAL A C 1
ATOM 1442 O O . VAL A 1 170 ? -5.108 13.103 9.409 1.00 88.44 170 VAL A O 1
ATOM 1445 N N . PHE A 1 171 ? -5.705 13.231 11.557 1.00 85.94 171 PHE A N 1
ATOM 1446 C CA . PHE A 1 171 ? -5.402 14.651 11.698 1.00 85.94 171 PHE A CA 1
ATOM 1447 C C . PHE A 1 171 ? -4.980 14.968 13.130 1.00 85.94 171 PHE A C 1
ATOM 1449 O O . PHE A 1 171 ? -5.653 14.571 14.078 1.00 85.94 171 PHE A O 1
ATOM 1456 N N . ASP A 1 172 ? -3.871 15.695 13.278 1.00 86.19 172 ASP A N 1
ATOM 1457 C CA . ASP A 1 172 ? -3.375 16.194 14.570 1.00 86.19 172 ASP A CA 1
ATOM 1458 C C . ASP A 1 172 ? -3.256 15.099 15.653 1.00 86.19 172 ASP A C 1
ATOM 1460 O O . ASP A 1 172 ? -3.743 15.227 16.776 1.00 86.19 172 ASP A O 1
ATOM 1464 N N . GLY A 1 173 ? -2.667 13.956 15.278 1.00 88.62 173 GLY A N 1
ATOM 1465 C CA . GLY A 1 173 ? -2.486 12.810 16.177 1.00 88.62 173 GLY A CA 1
ATOM 1466 C C . GLY A 1 173 ? -3.777 12.066 16.527 1.00 88.62 173 GLY A C 1
ATOM 1467 O O . GLY A 1 173 ? -3.769 11.235 17.430 1.00 88.62 173 GLY A O 1
ATOM 1468 N N . LYS A 1 174 ? -4.879 12.334 15.822 1.00 90.81 174 LYS A N 1
ATOM 1469 C CA . LYS A 1 174 ? -6.160 11.645 15.994 1.00 90.81 174 LYS A CA 1
ATOM 1470 C C . LYS A 1 174 ? -6.607 10.958 14.720 1.00 90.81 174 LYS A C 1
ATOM 1472 O O . LYS A 1 174 ? -6.213 11.358 13.629 1.00 90.81 174 LYS A O 1
ATOM 1477 N N . ILE A 1 175 ? -7.450 9.950 14.893 1.00 89.31 175 ILE A N 1
ATOM 1478 C CA . ILE A 1 175 ? -8.144 9.199 13.844 1.00 89.31 175 ILE A CA 1
ATOM 1479 C C . ILE A 1 175 ? -9.655 9.225 14.081 1.00 89.31 175 ILE A C 1
ATOM 1481 O O . ILE A 1 175 ? -10.066 9.302 15.270 1.00 89.31 175 ILE A O 1
#

Foldseek 3Di:
DPQVVVCVVVVHDPVRSVVVVVVVLQVVLVVLVPDPQLVVLQVVLCVVCVVLLFKAALVVSLVVSVVVVPDPDDSVRSSSSQPSDDQWDWDDDDPWFHTMTGGPPDDDVVLVVLSVVVVVVCVVVVDKDQLVVVLVVSLVVPCVVCVVSPSSVPSSNSVRSQCGTDPDDDDPRID

Radius of gyration: 18.18 Å; chains: 1; bounding box: 40×30×53 Å

Secondary structure (DSSP, 8-state):
--HHHHHHHTT--HHHHHHHHHHHHHHHHHHHTT-HHHHHHHHHHHHHHHHTTTEEEHHHHHHHHHHTT-S---HHHHHHHHHT-SSEEEE---SSB-SEEEETT--HHHHHHHHHHHHHHHHHH-S--BHHHHHHHHHHHHTTT-TT-GGGG-HHHHHHHHTTBTT---BTTB-

pLDDT: mean 91.45, std 8.49, range [48.16, 98.5]